Protein AF-A0A5K0VGK3-F1 (afdb_monomer)

Solvent-accessible surface area (backbone atoms only — not comparable to full-atom values): 5022 Å² total; per-residue (Å²): 108,58,37,83,77,75,40,58,91,52,61,92,60,79,94,39,75,72,52,55,50,52,53,50,52,54,44,34,71,73,47,46,97,44,27,70,58,53,52,49,53,54,51,62,70,46,44,69,69,53,58,75,73,52,60,76,91,75,57,78,79,78,77,72,85,77,77,79,80,80,84,75,86,79,87,132

Organism: NCBI:txid210225

Radius of gyration: 22.41 Å; Cα contacts (8 Å, |Δi|>4): 23; chains: 1; bounding box: 56×22×61 Å

Secondary structure (DSSP, 8-state):
-HHHHT-GGGTT----HHHHHHHHHHHHHHHGGGHHHHHHHHHHHHHHHHHTTS-GGG------------------

InterPro domains:
  IPR023170 Helix-hairpin-helix, base-excision DNA repair, C-terminal [G3DSA:1.10.1670.10] (1-48)
  IPR052054 Oxidative DNA damage repair enzyme [PTHR10242] (1-70)

Mean predicted aligned error: 12.16 Å

Foldseek 3Di:
DQCVPFNVVCPPPDDDPVVVVVSLVSLCVVQPPCSVVVVVVVVVVCVVVCLVVDDPVPDDPPDDPPPPPDDDDDDD

pLDDT: mean 77.08, std 13.8, range [43.78, 95.69]

Sequence (76 aa):
IATRYFLPELEGAKLTSKLCQRVSEAFVSKFGKYAGWAQTVLFVSELPMQQALLPSDLYCKKKSPQRKSSHKKAEG

Structure (mmCIF, N/CA/C/O backbone):
data_AF-A0A5K0VGK3-F1
#
_entry.id   AF-A0A5K0VGK3-F1
#
loop_
_atom_site.group_PDB
_atom_site.id
_atom_site.type_symbol
_atom_site.label_atom_id
_atom_site.label_alt_id
_atom_site.label_comp_id
_atom_site.label_asym_id
_atom_site.label_entity_id
_atom_site.label_seq_id
_atom_site.pdbx_PDB_ins_code
_atom_site.Cartn_x
_atom_site.Cartn_y
_atom_site.Cartn_z
_atom_site.occupancy
_atom_site.B_iso_or_equiv
_atom_site.auth_seq_id
_atom_site.auth_comp_id
_atom_site.auth_asym_id
_atom_site.auth_atom_id
_atom_site.pdbx_PDB_model_num
ATOM 1 N N . ILE A 1 1 ? -0.752 7.923 -0.377 1.00 67.94 1 ILE A N 1
ATOM 2 C CA . ILE A 1 1 ? -1.633 7.285 -1.388 1.00 67.94 1 ILE A CA 1
ATOM 3 C C . ILE A 1 1 ? -3.041 6.983 -0.848 1.00 67.94 1 ILE A C 1
ATOM 5 O O . ILE A 1 1 ? -4.004 7.413 -1.466 1.00 67.94 1 ILE A O 1
ATOM 9 N N . ALA A 1 2 ? -3.175 6.306 0.302 1.00 70.00 2 ALA A N 1
ATOM 10 C CA . ALA A 1 2 ? -4.465 5.861 0.845 1.00 70.00 2 ALA A CA 1
ATOM 11 C C . ALA A 1 2 ? -5.427 7.016 1.171 1.00 70.00 2 ALA A C 1
ATOM 13 O O . ALA A 1 2 ? -6.537 7.058 0.651 1.00 70.00 2 ALA A O 1
ATOM 14 N N . THR A 1 3 ? -4.971 7.994 1.954 1.00 69.25 3 THR A N 1
ATOM 15 C CA . THR A 1 3 ? -5.771 9.177 2.308 1.00 69.25 3 THR A CA 1
ATOM 16 C C . THR A 1 3 ? -6.121 10.004 1.075 1.00 69.25 3 THR A C 1
ATOM 18 O O . THR A 1 3 ? -7.262 10.361 0.844 1.00 69.25 3 THR A O 1
ATOM 21 N N . ARG A 1 4 ? -5.148 10.209 0.190 1.00 68.94 4 ARG A N 1
ATOM 22 C CA . ARG A 1 4 ? -5.318 11.048 -0.999 1.00 68.94 4 ARG A CA 1
ATOM 23 C C . ARG A 1 4 ? -6.303 10.503 -2.048 1.00 68.94 4 ARG A C 1
ATOM 25 O O . ARG A 1 4 ? -6.853 11.299 -2.796 1.00 68.94 4 ARG A O 1
ATOM 32 N N . TYR A 1 5 ? -6.497 9.183 -2.151 1.00 69.38 5 TYR A N 1
ATOM 33 C CA . TYR A 1 5 ? -7.234 8.579 -3.280 1.00 69.38 5 TYR A CA 1
ATOM 34 C C . TYR A 1 5 ? -8.293 7.535 -2.914 1.00 69.38 5 TYR A C 1
ATOM 36 O O . TYR A 1 5 ? -9.003 7.065 -3.810 1.00 69.38 5 TYR A O 1
ATOM 44 N N . PHE A 1 6 ? -8.369 7.128 -1.648 1.00 66.94 6 PHE A N 1
ATOM 45 C CA . PHE A 1 6 ? -9.264 6.056 -1.209 1.00 66.94 6 PHE A CA 1
ATOM 46 C C . PHE A 1 6 ? -10.099 6.474 -0.005 1.00 66.94 6 PHE A C 1
ATOM 48 O O . PHE A 1 6 ? -11.298 6.240 -0.015 1.00 66.94 6 PHE A O 1
ATOM 55 N N . LEU A 1 7 ? -9.473 7.074 1.011 1.00 74.94 7 LEU A N 1
ATOM 56 C CA . LEU 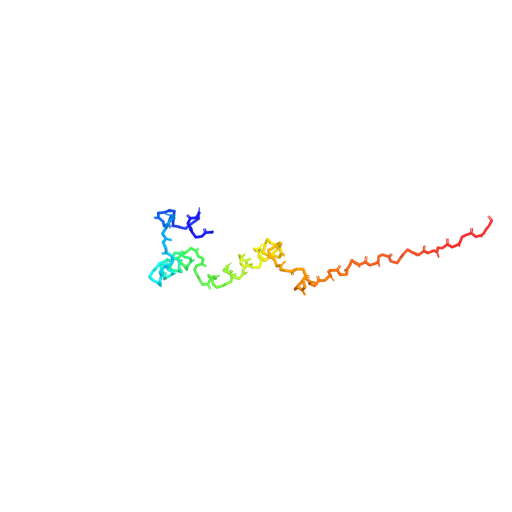A 1 7 ? -10.108 7.370 2.298 1.00 74.94 7 LEU A CA 1
ATOM 57 C C . LEU A 1 7 ? -9.605 8.723 2.845 1.00 74.94 7 LEU A C 1
ATOM 59 O O . LEU A 1 7 ? -8.783 8.738 3.770 1.00 74.94 7 LEU A O 1
ATOM 63 N N . PRO A 1 8 ? -10.016 9.857 2.246 1.00 73.56 8 PRO A N 1
ATOM 64 C CA . PRO A 1 8 ? -9.575 11.196 2.654 1.00 73.56 8 PRO A CA 1
ATOM 65 C C . PRO A 1 8 ? -9.918 11.526 4.107 1.00 73.56 8 PRO A C 1
ATOM 67 O O . PRO A 1 8 ? -9.159 12.226 4.769 1.00 73.56 8 PRO A O 1
ATOM 70 N N . GLU A 1 9 ? -10.977 10.937 4.655 1.00 76.31 9 GLU A N 1
ATOM 71 C CA . GLU A 1 9 ? -11.366 11.076 6.060 1.00 76.31 9 GLU A CA 1
ATOM 72 C C . GLU A 1 9 ? -10.358 10.482 7.062 1.00 76.31 9 GLU A C 1
ATOM 74 O O . GLU A 1 9 ? -10.480 10.701 8.266 1.00 76.31 9 GLU A O 1
ATOM 79 N N . LEU A 1 10 ? -9.361 9.726 6.591 1.00 73.88 10 LEU A N 1
ATOM 80 C CA . LEU A 1 10 ? -8.296 9.165 7.426 1.00 73.88 10 LEU A CA 1
ATOM 81 C C . LEU A 1 10 ? -7.040 10.049 7.474 1.00 73.88 10 LEU A C 1
ATOM 83 O O . LEU A 1 10 ? -6.005 9.627 8.000 1.00 73.88 10 LEU A O 1
ATOM 87 N N . GLU A 1 11 ? -7.091 11.256 6.913 1.00 75.56 11 GLU A N 1
ATOM 88 C CA . GLU A 1 11 ? -5.983 12.206 6.957 1.00 75.56 11 GLU A CA 1
ATOM 89 C C . GLU A 1 11 ? -5.646 12.610 8.405 1.00 75.56 11 GLU A C 1
ATOM 91 O O . GLU A 1 11 ? -6.512 12.961 9.200 1.00 75.56 11 GLU A O 1
ATOM 96 N N . GLY A 1 12 ? -4.369 12.488 8.784 1.00 71.94 12 GLY A N 1
ATOM 97 C CA . GLY A 1 12 ? -3.901 12.757 10.150 1.00 71.94 12 GLY A CA 1
ATOM 98 C C . GLY A 1 12 ? -4.151 11.638 11.174 1.00 71.94 12 GLY A C 1
ATOM 99 O O . GLY A 1 12 ? -3.682 11.741 12.309 1.00 71.94 12 GLY A O 1
ATOM 100 N N . ALA A 1 13 ? -4.826 10.543 10.803 1.00 74.62 13 ALA A N 1
ATOM 101 C CA . ALA A 1 13 ? -5.031 9.410 11.703 1.00 74.62 13 ALA A CA 1
ATOM 102 C C . ALA A 1 13 ? -3.725 8.62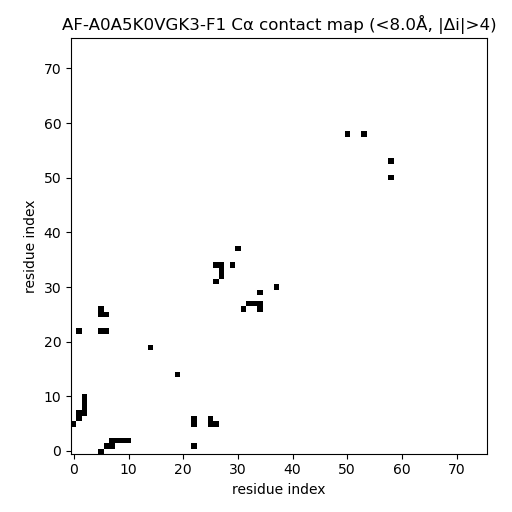7 11.943 1.00 74.62 13 ALA A C 1
ATOM 104 O O . ALA A 1 13 ? -2.971 8.326 11.015 1.00 74.62 13 ALA A O 1
ATOM 105 N N . LYS A 1 14 ? -3.465 8.236 13.200 1.00 74.69 14 LYS A N 1
ATOM 106 C CA . LYS A 1 14 ? -2.348 7.334 13.525 1.00 74.69 14 LYS A CA 1
ATOM 107 C C . LYS A 1 14 ? -2.592 5.951 12.926 1.00 74.69 14 LYS A C 1
ATOM 109 O O . LYS A 1 14 ? -3.694 5.409 13.017 1.00 74.69 14 LYS A O 1
ATOM 114 N N . LEU A 1 15 ? -1.534 5.364 12.368 1.00 74.81 15 LEU A N 1
ATOM 115 C CA . LEU A 1 15 ? -1.571 4.019 11.808 1.00 74.81 15 LEU A CA 1
ATOM 116 C C . LEU A 1 15 ? -1.934 3.016 12.915 1.00 74.81 15 LEU A C 1
ATOM 118 O O . LEU A 1 15 ? -1.166 2.792 13.848 1.00 74.81 15 LEU A O 1
ATOM 122 N N . THR A 1 16 ? -3.122 2.427 12.824 1.00 85.00 16 THR A N 1
ATOM 123 C CA . THR A 1 16 ? -3.556 1.324 13.689 1.00 85.00 16 THR A CA 1
ATOM 124 C C . THR A 1 16 ? -3.826 0.101 12.827 1.00 85.00 16 THR A C 1
ATOM 126 O O . THR A 1 16 ? -4.158 0.230 11.651 1.00 85.00 16 THR A O 1
ATOM 129 N N . SER A 1 17 ? -3.739 -1.097 13.406 1.00 81.50 17 SER A N 1
ATOM 130 C CA . SER A 1 17 ? -4.065 -2.339 12.688 1.00 81.50 17 SER A CA 1
ATOM 131 C C . SER A 1 17 ? -5.465 -2.288 12.047 1.00 81.50 17 SER A C 1
ATOM 133 O O . SER A 1 17 ? -5.626 -2.648 10.883 1.00 81.50 17 SER A O 1
ATOM 135 N N . LYS A 1 18 ? -6.455 -1.713 12.749 1.00 84.50 18 LYS A N 1
ATOM 136 C CA . LYS A 1 18 ? -7.816 -1.498 12.225 1.00 84.50 18 LYS A CA 1
ATOM 137 C C . LYS A 1 18 ? -7.852 -0.547 11.025 1.00 84.50 18 LYS A C 1
ATOM 139 O O . LYS A 1 18 ? -8.636 -0.750 10.104 1.00 84.50 18 LYS A O 1
ATOM 144 N N . LEU A 1 19 ? -7.009 0.484 11.027 1.00 80.81 19 LEU A N 1
ATOM 145 C CA . LEU A 1 19 ? -6.900 1.424 9.915 1.00 80.81 19 LEU A CA 1
ATOM 146 C C . LEU A 1 19 ? -6.299 0.752 8.677 1.00 80.81 19 LEU A C 1
ATOM 148 O O . LEU A 1 19 ? -6.831 0.903 7.580 1.00 80.81 19 LEU A O 1
ATOM 152 N N . CYS A 1 20 ? -5.233 -0.031 8.861 1.00 82.38 20 CYS A N 1
ATOM 153 C CA . CYS A 1 20 ? -4.607 -0.793 7.781 1.00 82.38 20 CYS A CA 1
ATOM 154 C C . CYS A 1 20 ? -5.599 -1.765 7.129 1.00 82.38 20 CYS A C 1
ATOM 156 O O . CYS A 1 20 ? -5.643 -1.861 5.904 1.00 82.38 20 CYS A O 1
ATOM 158 N N . GLN A 1 21 ? -6.431 -2.428 7.939 1.00 87.06 21 GLN A N 1
ATOM 159 C CA . GLN A 1 21 ? -7.490 -3.313 7.456 1.00 87.06 21 GLN A CA 1
ATOM 160 C C . GLN A 1 21 ? -8.496 -2.559 6.569 1.00 87.06 21 GLN A C 1
ATOM 162 O O . GLN A 1 21 ? -8.741 -2.981 5.442 1.00 87.06 21 GLN A O 1
ATOM 167 N N . ARG A 1 22 ? -9.000 -1.399 7.015 1.00 86.19 22 ARG A N 1
ATOM 168 C CA . ARG A 1 22 ? -9.937 -0.576 6.223 1.00 86.19 22 ARG A CA 1
ATOM 169 C C . ARG A 1 22 ? -9.342 -0.089 4.905 1.00 86.19 22 ARG A C 1
ATOM 171 O O . ARG A 1 22 ? -10.015 -0.093 3.879 1.00 86.19 22 ARG A O 1
ATOM 178 N N . VAL A 1 23 ? -8.076 0.326 4.921 1.00 86.62 23 VAL A N 1
ATOM 179 C CA . VAL A 1 23 ? -7.372 0.728 3.695 1.00 86.62 23 VAL A CA 1
ATOM 180 C C . VAL A 1 23 ? -7.254 -0.457 2.739 1.00 86.62 23 VAL A C 1
ATOM 182 O O . VAL A 1 23 ? -7.513 -0.294 1.549 1.00 86.62 23 VAL A O 1
ATOM 185 N N . SER A 1 24 ? -6.910 -1.641 3.250 1.00 87.19 24 SER A N 1
ATOM 186 C CA . SER A 1 24 ? -6.841 -2.872 2.457 1.00 87.19 24 SER A CA 1
ATOM 187 C C . SER A 1 24 ? -8.190 -3.201 1.812 1.00 87.19 24 SER A C 1
ATOM 189 O O . SER A 1 24 ? -8.258 -3.416 0.605 1.00 87.19 24 SER A O 1
ATOM 191 N N . GLU A 1 25 ? -9.280 -3.141 2.579 1.00 90.19 25 GLU A N 1
ATOM 192 C CA . GLU A 1 25 ? -10.643 -3.369 2.084 1.00 90.19 25 GLU A CA 1
ATOM 193 C C . GLU A 1 25 ? -1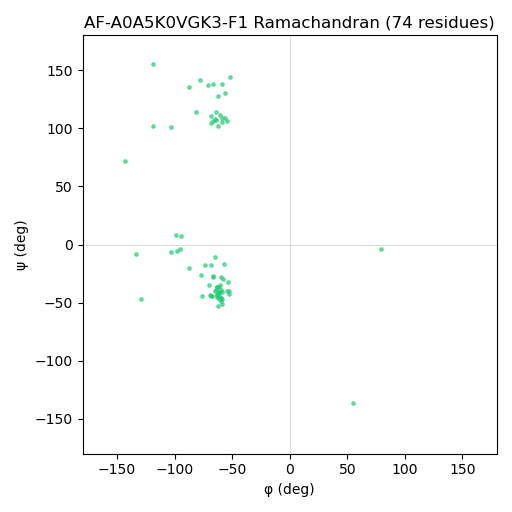1.033 -2.375 0.984 1.00 90.19 25 GLU A C 1
ATOM 195 O O . GLU A 1 25 ? -11.521 -2.785 -0.069 1.00 90.19 25 GLU A O 1
ATOM 200 N N . ALA A 1 26 ? -10.757 -1.081 1.172 1.00 88.44 26 ALA A N 1
ATOM 201 C CA . ALA A 1 26 ? -11.009 -0.061 0.152 1.00 88.44 26 ALA A CA 1
ATOM 202 C C . ALA A 1 26 ? -10.174 -0.296 -1.120 1.00 88.44 26 ALA A C 1
ATOM 204 O O . ALA A 1 26 ? -10.648 -0.090 -2.241 1.00 88.44 26 ALA A O 1
ATOM 205 N N . PHE A 1 27 ? -8.936 -0.764 -0.963 1.00 89.75 27 PHE A N 1
ATOM 206 C CA . PHE A 1 27 ? -8.049 -1.075 -2.078 1.00 89.75 27 PHE A CA 1
ATOM 207 C C . PHE A 1 27 ? -8.534 -2.305 -2.862 1.00 89.75 27 PHE A C 1
ATOM 209 O O . PHE A 1 27 ? -8.593 -2.271 -4.093 1.00 89.75 27 PHE A O 1
ATOM 216 N N . VAL A 1 28 ? -8.958 -3.361 -2.160 1.00 93.19 28 VAL A N 1
ATOM 217 C CA . VAL A 1 28 ? -9.566 -4.559 -2.760 1.00 93.19 28 VAL A CA 1
ATOM 218 C C . VAL A 1 28 ? -10.896 -4.227 -3.431 1.00 93.19 28 VAL A C 1
ATOM 220 O O . VAL A 1 28 ? -11.136 -4.689 -4.540 1.00 93.19 28 VAL A O 1
ATOM 223 N N . SER A 1 29 ? -11.723 -3.372 -2.829 1.00 92.56 29 SER A N 1
ATOM 224 C CA . SER A 1 29 ? -12.972 -2.900 -3.437 1.00 92.56 29 SER A CA 1
ATOM 225 C C . SER A 1 29 ? -12.726 -2.172 -4.768 1.00 92.56 29 SER A C 1
ATOM 227 O O . SER A 1 29 ? -13.439 -2.398 -5.743 1.00 92.56 29 SER A O 1
ATOM 229 N N . LYS A 1 30 ? -11.659 -1.362 -4.859 1.00 90.56 30 LYS A N 1
ATOM 230 C CA . LYS A 1 30 ? -11.322 -0.617 -6.084 1.00 90.56 30 LYS A CA 1
ATOM 231 C C . LYS A 1 30 ? -10.697 -1.478 -7.185 1.00 90.56 30 LYS A C 1
ATOM 233 O O . LYS A 1 30 ? -11.036 -1.312 -8.353 1.00 90.56 30 LYS A O 1
ATOM 238 N N . PHE A 1 31 ? -9.745 -2.345 -6.839 1.00 91.12 31 PHE A N 1
ATOM 239 C CA . PHE A 1 31 ? -8.942 -3.094 -7.821 1.00 91.12 31 PHE A CA 1
ATOM 240 C C . PHE A 1 31 ? -9.365 -4.563 -7.983 1.00 91.12 31 PHE A C 1
ATOM 242 O O . PHE A 1 31 ? -8.854 -5.271 -8.857 1.00 91.12 31 PHE A O 1
ATOM 249 N N . GLY A 1 32 ? -10.297 -5.034 -7.156 1.00 92.69 32 GLY A N 1
ATOM 250 C CA . GLY A 1 32 ? -10.852 -6.382 -7.196 1.00 92.69 32 GLY A CA 1
ATOM 251 C C . GLY A 1 32 ? -9.778 -7.466 -7.115 1.00 92.69 32 GLY A C 1
ATOM 252 O O . GLY A 1 32 ? -8.807 -7.366 -6.364 1.00 92.69 32 GLY A O 1
ATOM 253 N N . LYS A 1 33 ? -9.918 -8.498 -7.957 1.00 95.69 33 LYS A N 1
ATOM 254 C CA . LYS A 1 33 ? -8.979 -9.633 -8.035 1.00 95.69 33 LYS A CA 1
ATOM 255 C C . LYS A 1 33 ? -7.525 -9.243 -8.337 1.00 95.69 33 LYS A C 1
ATOM 257 O O . LYS A 1 33 ? -6.626 -10.048 -8.119 1.00 95.69 33 LYS A O 1
ATOM 262 N N . TYR A 1 34 ? -7.282 -8.029 -8.835 1.00 95.06 34 TYR A N 1
ATOM 263 C CA . TYR A 1 34 ? -5.944 -7.533 -9.152 1.00 95.06 34 TYR A CA 1
ATOM 264 C C . TYR A 1 34 ? -5.356 -6.633 -8.063 1.00 95.06 34 TYR A C 1
ATOM 266 O O . TYR A 1 34 ? -4.289 -6.065 -8.275 1.00 95.06 34 TYR A O 1
ATOM 274 N N . ALA A 1 35 ? -5.992 -6.506 -6.896 1.00 92.06 35 ALA A N 1
ATOM 275 C CA . ALA A 1 35 ? -5.524 -5.623 -5.830 1.00 92.06 35 ALA A CA 1
ATOM 276 C C . ALA A 1 35 ? -4.062 -5.873 -5.415 1.00 92.06 35 ALA A C 1
ATOM 278 O O . ALA A 1 35 ? -3.305 -4.917 -5.269 1.00 92.06 35 ALA A O 1
ATOM 279 N N . GLY A 1 36 ? -3.622 -7.134 -5.330 1.00 90.56 36 GLY A N 1
ATOM 280 C CA . GLY A 1 36 ? -2.211 -7.458 -5.061 1.00 90.56 36 GLY A CA 1
ATOM 281 C C . GLY A 1 36 ? -1.253 -6.994 -6.170 1.00 90.56 36 GLY A C 1
ATOM 282 O O . GLY A 1 36 ? -0.181 -6.451 -5.899 1.00 90.56 36 GLY A O 1
ATOM 283 N N . TRP A 1 37 ? -1.667 -7.123 -7.433 1.00 95.12 37 TRP A N 1
ATOM 284 C CA . TRP A 1 37 ? -0.897 -6.629 -8.579 1.00 95.12 37 TRP A CA 1
ATOM 285 C C . TRP A 1 37 ? -0.838 -5.100 -8.602 1.00 95.12 37 TRP A C 1
ATOM 287 O O . TRP A 1 37 ? 0.237 -4.529 -8.773 1.00 95.12 37 TRP A O 1
ATOM 297 N N . ALA A 1 38 ? -1.964 -4.426 -8.363 1.00 92.06 38 ALA A N 1
ATOM 298 C CA . ALA A 1 38 ? -2.029 -2.970 -8.291 1.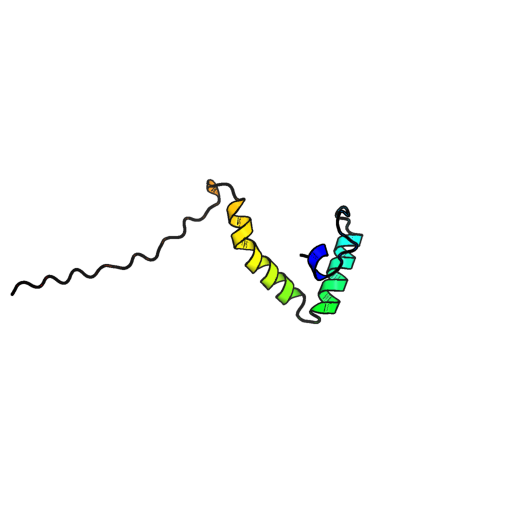00 92.06 38 ALA A CA 1
ATOM 299 C C . ALA A 1 38 ? -1.149 -2.417 -7.159 1.00 92.06 38 ALA A C 1
ATOM 301 O O . ALA A 1 3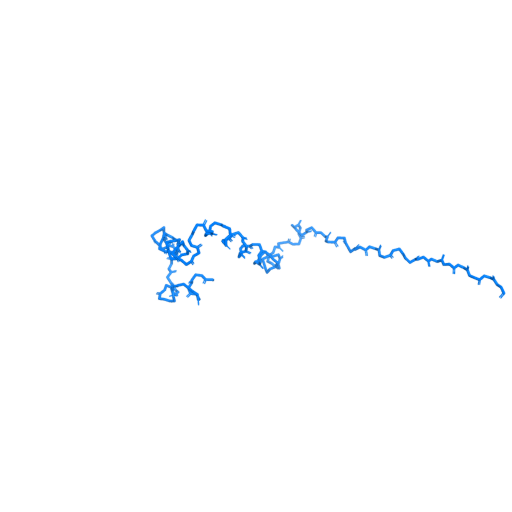8 ? -0.415 -1.452 -7.368 1.00 92.06 38 ALA A O 1
ATOM 302 N N . GLN A 1 39 ? -1.157 -3.059 -5.987 1.00 91.06 39 GLN A N 1
ATOM 303 C CA . GLN A 1 39 ? -0.291 -2.684 -4.868 1.00 91.06 39 GLN A CA 1
ATOM 304 C C . GLN A 1 39 ? 1.194 -2.817 -5.235 1.00 91.06 39 GLN A C 1
ATOM 306 O O . GLN A 1 39 ? 1.977 -1.918 -4.929 1.00 91.06 39 GLN A O 1
ATOM 311 N N . THR A 1 40 ? 1.568 -3.877 -5.956 1.00 93.50 40 THR A N 1
ATOM 312 C CA . THR A 1 40 ? 2.942 -4.072 -6.445 1.00 93.50 40 THR A CA 1
ATOM 313 C C . THR A 1 40 ? 3.359 -2.978 -7.431 1.00 93.50 40 THR A C 1
ATOM 315 O O . THR A 1 40 ? 4.445 -2.415 -7.302 1.00 93.50 40 THR A O 1
ATOM 318 N N . VAL A 1 41 ? 2.496 -2.633 -8.392 1.00 93.38 41 VAL A N 1
ATOM 319 C CA . VAL A 1 41 ? 2.772 -1.570 -9.375 1.00 93.38 41 VAL A CA 1
ATOM 320 C C . VAL A 1 41 ? 2.970 -0.222 -8.683 1.00 93.38 41 VAL A C 1
ATOM 322 O O . VAL A 1 41 ? 3.950 0.467 -8.969 1.00 93.38 41 VAL A O 1
ATOM 325 N N . LEU A 1 42 ? 2.087 0.133 -7.743 1.00 89.69 42 LEU A N 1
ATOM 326 C CA . LEU A 1 42 ? 2.222 1.370 -6.973 1.00 89.69 42 LEU A CA 1
ATOM 327 C C . LEU A 1 42 ? 3.532 1.388 -6.179 1.00 89.69 42 LEU A C 1
ATOM 329 O O . LEU A 1 42 ? 4.271 2.367 -6.257 1.00 89.69 42 LEU A O 1
ATOM 333 N N . PHE A 1 43 ? 3.872 0.290 -5.502 1.00 89.50 43 PHE A N 1
ATOM 334 C CA . PHE A 1 43 ? 5.118 0.188 -4.745 1.00 89.50 43 PHE A CA 1
ATOM 335 C C . PHE A 1 43 ? 6.352 0.403 -5.630 1.00 89.50 43 PHE A C 1
ATOM 337 O O . PHE A 1 43 ? 7.184 1.258 -5.336 1.00 89.50 43 PHE A O 1
ATOM 344 N N . VAL A 1 44 ? 6.446 -0.312 -6.756 1.00 88.69 44 VAL A N 1
ATOM 345 C CA . VAL A 1 44 ? 7.577 -0.181 -7.690 1.00 88.69 44 VAL A CA 1
ATOM 346 C C . VAL A 1 44 ? 7.664 1.233 -8.268 1.00 88.69 44 VAL A C 1
ATOM 348 O O . VAL A 1 44 ? 8.768 1.754 -8.428 1.00 88.69 44 VAL A O 1
ATOM 351 N N . SER A 1 45 ? 6.526 1.877 -8.541 1.00 88.81 45 SER A N 1
ATOM 352 C CA . SER A 1 45 ? 6.499 3.258 -9.037 1.00 88.81 45 SER A CA 1
ATOM 353 C C . SER A 1 45 ? 6.998 4.287 -8.012 1.00 88.81 45 SER A C 1
ATOM 355 O O . SER A 1 45 ? 7.540 5.319 -8.404 1.00 88.81 45 SER A O 1
ATOM 357 N N . GLU A 1 46 ? 6.878 3.994 -6.714 1.00 85.50 46 GLU A N 1
ATOM 358 C CA . GLU A 1 46 ? 7.338 4.861 -5.622 1.00 85.50 46 GLU A CA 1
ATOM 359 C C . GLU A 1 46 ? 8.815 4.620 -5.244 1.00 85.50 46 GLU A C 1
ATOM 361 O O . GLU A 1 46 ? 9.463 5.513 -4.692 1.00 85.50 46 GLU A O 1
ATOM 366 N N . LEU A 1 47 ? 9.402 3.464 -5.591 1.00 86.12 47 LEU A N 1
ATOM 367 C CA . LEU A 1 47 ? 10.802 3.135 -5.273 1.00 86.12 47 LEU A CA 1
ATOM 368 C C . LEU A 1 47 ? 11.831 4.197 -5.710 1.00 86.12 47 LEU A C 1
ATOM 370 O O . LEU A 1 47 ? 12.737 4.479 -4.924 1.00 86.12 47 LEU A O 1
ATOM 374 N N . PRO A 1 48 ? 11.755 4.819 -6.906 1.00 83.56 48 PRO A N 1
ATOM 375 C CA . PRO A 1 48 ? 12.694 5.873 -7.291 1.00 83.56 48 PRO A CA 1
ATOM 376 C C . PRO A 1 48 ? 12.664 7.084 -6.351 1.00 83.56 48 PRO A C 1
ATOM 378 O O . PRO A 1 48 ? 13.709 7.675 -6.088 1.00 83.56 48 PRO A O 1
ATOM 381 N N .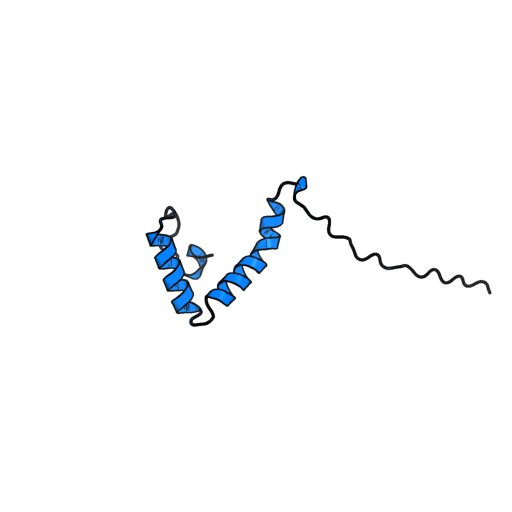 MET A 1 49 ? 11.491 7.430 -5.810 1.00 80.31 49 MET A N 1
ATOM 382 C CA . MET A 1 49 ? 11.343 8.515 -4.836 1.00 80.31 49 MET 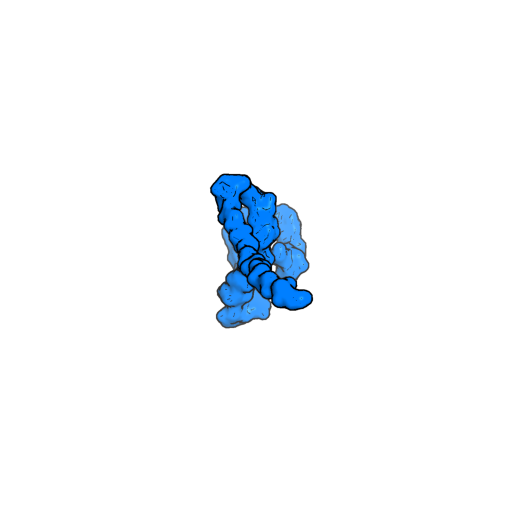A CA 1
ATOM 383 C C . MET A 1 49 ? 11.973 8.141 -3.489 1.00 80.31 49 MET A C 1
ATOM 385 O O . MET A 1 49 ? 12.563 8.991 -2.828 1.00 80.31 49 MET A O 1
ATOM 389 N N . GLN A 1 50 ? 11.903 6.866 -3.100 1.00 80.00 50 GLN A N 1
ATOM 390 C CA . GLN A 1 50 ? 12.514 6.381 -1.860 1.00 80.00 50 GLN A CA 1
ATOM 391 C C . GLN A 1 50 ? 14.032 6.202 -1.966 1.00 80.00 50 GLN A C 1
ATOM 393 O O . GLN A 1 50 ? 14.729 6.350 -0.966 1.00 80.00 50 GLN A O 1
ATOM 398 N N . GLN A 1 51 ? 14.570 5.961 -3.167 1.00 79.62 51 GLN A N 1
ATOM 399 C CA . GLN A 1 51 ? 16.021 5.910 -3.392 1.00 79.62 51 GLN A CA 1
ATOM 400 C C . GLN A 1 51 ? 16.728 7.212 -2.997 1.00 79.62 51 GLN A C 1
ATOM 402 O O . GLN A 1 51 ? 17.879 7.162 -2.576 1.00 79.62 51 GLN A O 1
ATOM 407 N N . ALA A 1 52 ? 16.049 8.360 -3.092 1.00 78.62 52 ALA A N 1
ATOM 408 C CA . ALA A 1 52 ? 16.596 9.649 -2.669 1.00 78.62 52 ALA A CA 1
ATOM 409 C C . ALA A 1 52 ? 16.783 9.769 -1.142 1.00 78.62 52 ALA A C 1
ATOM 411 O O . ALA A 1 52 ? 17.514 10.644 -0.689 1.00 78.62 52 ALA A O 1
ATOM 412 N N . LEU A 1 53 ? 16.130 8.904 -0.358 1.00 81.81 53 LEU A N 1
ATOM 413 C CA . LEU A 1 53 ? 16.192 8.887 1.107 1.00 81.81 53 LEU A CA 1
ATOM 414 C C . LEU A 1 53 ? 17.182 7.844 1.649 1.00 81.81 53 LEU A C 1
ATOM 416 O O . LEU A 1 53 ? 17.386 7.766 2.859 1.00 81.81 53 LEU A O 1
ATOM 420 N N . LEU A 1 54 ? 17.770 7.016 0.780 1.00 82.81 54 LEU A N 1
ATOM 421 C CA . LEU A 1 54 ? 18.716 5.988 1.196 1.00 82.81 54 LEU A CA 1
ATOM 422 C C . LEU A 1 54 ? 20.098 6.601 1.492 1.00 82.81 54 LEU A C 1
ATOM 424 O O . LEU A 1 54 ? 20.555 7.466 0.742 1.00 82.81 54 LEU A O 1
ATOM 428 N N . PRO A 1 55 ? 20.802 6.120 2.533 1.00 85.06 55 PRO A N 1
ATOM 429 C CA . PRO A 1 55 ? 22.220 6.399 2.733 1.00 85.06 55 PRO A CA 1
ATOM 430 C C . PRO A 1 55 ? 23.041 6.090 1.476 1.00 85.06 55 PRO A C 1
ATOM 432 O O . PRO A 1 55 ? 22.780 5.102 0.784 1.00 85.06 55 PRO A O 1
ATOM 435 N N . SER A 1 56 ? 24.067 6.902 1.211 1.00 79.69 56 SER A N 1
ATOM 436 C CA . SER A 1 56 ? 24.938 6.777 0.031 1.00 79.69 56 SER A CA 1
ATOM 437 C C . SER A 1 56 ? 25.544 5.383 -0.131 1.00 79.69 56 SER A C 1
ATOM 439 O O . SER A 1 56 ? 25.720 4.916 -1.255 1.00 79.69 56 SER A O 1
ATOM 441 N N . ASP A 1 57 ? 25.802 4.703 0.983 1.00 81.19 57 ASP A N 1
ATOM 442 C CA . ASP A 1 57 ? 26.445 3.387 1.019 1.00 81.19 57 ASP A CA 1
ATOM 443 C C . ASP A 1 57 ? 25.520 2.255 0.545 1.00 81.19 57 ASP A C 1
ATOM 445 O O . ASP A 1 57 ? 25.989 1.180 0.176 1.00 81.19 57 ASP A O 1
ATOM 449 N N . LEU A 1 58 ? 24.205 2.500 0.504 1.00 80.00 58 LEU A N 1
ATOM 450 C CA . LEU A 1 58 ? 23.203 1.556 -0.001 1.00 80.00 58 LEU A CA 1
ATOM 451 C C . LEU A 1 58 ? 22.850 1.798 -1.477 1.00 80.00 58 LEU A C 1
ATOM 453 O O . LEU A 1 58 ? 22.077 1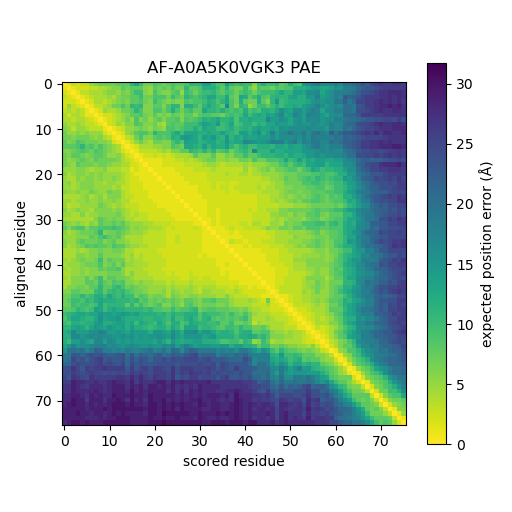.036 -2.064 1.00 80.00 58 LEU A O 1
ATOM 457 N N . TYR A 1 59 ? 23.399 2.843 -2.103 1.00 75.44 59 TYR A N 1
ATOM 458 C CA . TYR A 1 59 ? 23.101 3.165 -3.493 1.00 75.44 59 TYR A CA 1
ATOM 459 C C . TYR A 1 59 ? 23.928 2.294 -4.449 1.00 75.44 59 TYR A C 1
ATOM 461 O O . TYR A 1 59 ? 25.147 2.435 -4.567 1.00 75.44 59 TYR A O 1
ATOM 469 N N . CYS A 1 60 ? 23.271 1.419 -5.213 1.00 68.44 60 CYS A N 1
ATOM 470 C CA . CYS A 1 60 ? 23.936 0.740 -6.322 1.00 68.44 60 CYS A CA 1
ATOM 471 C C . CYS A 1 60 ? 24.239 1.774 -7.421 1.00 68.44 60 CYS A C 1
ATOM 473 O O . CYS A 1 60 ? 23.322 2.284 -8.069 1.00 68.44 60 CYS A O 1
ATOM 475 N N . LYS A 1 61 ? 25.522 2.107 -7.640 1.00 65.38 61 LYS A N 1
ATOM 476 C CA . LYS A 1 61 ? 25.948 2.984 -8.745 1.00 65.38 61 LYS A CA 1
ATOM 477 C C . LYS A 1 61 ? 25.413 2.420 -10.063 1.00 65.38 61 LYS A C 1
ATOM 479 O O . LYS A 1 61 ? 25.939 1.431 -10.576 1.00 65.38 61 LYS A O 1
ATOM 484 N N . LYS A 1 62 ? 24.389 3.064 -10.634 1.00 64.81 62 LYS A N 1
ATOM 485 C CA . LYS A 1 62 ? 23.930 2.784 -11.999 1.00 64.81 62 LYS A CA 1
ATOM 486 C C . LYS A 1 62 ? 25.128 2.957 -12.930 1.00 64.81 62 LYS A C 1
ATOM 488 O O . LYS A 1 62 ? 25.588 4.076 -13.144 1.00 64.81 62 LYS A O 1
ATOM 493 N N . LYS A 1 63 ? 25.656 1.856 -13.471 1.00 60.25 63 LYS A N 1
ATOM 494 C CA . LYS A 1 63 ? 26.622 1.925 -14.570 1.00 60.25 63 LYS A CA 1
ATOM 495 C C . LYS A 1 63 ? 25.880 2.533 -15.755 1.00 60.25 63 LYS A C 1
ATOM 497 O O . LYS A 1 63 ? 24.927 1.936 -16.253 1.00 60.25 63 LYS A O 1
ATOM 502 N N . SER A 1 64 ? 26.275 3.730 -16.174 1.00 59.94 64 SER A N 1
ATOM 503 C CA . SER A 1 64 ? 25.820 4.266 -17.450 1.00 59.94 64 SER A CA 1
ATOM 504 C C . SER A 1 64 ? 26.254 3.295 -18.555 1.00 59.94 64 SER A C 1
ATOM 506 O O . SER A 1 64 ? 27.369 2.763 -18.499 1.00 59.94 64 SER A O 1
ATOM 508 N N . PRO A 1 65 ? 25.403 3.009 -19.553 1.00 60.75 65 PRO A N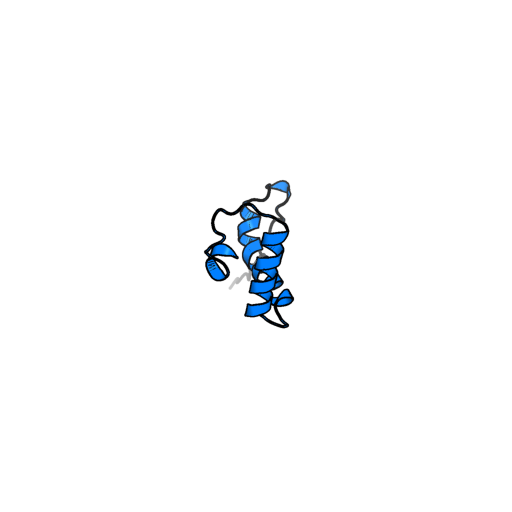 1
ATOM 509 C CA . PRO A 1 65 ? 25.851 2.251 -20.706 1.00 60.75 65 PRO A CA 1
ATOM 510 C C . PRO A 1 65 ? 26.916 3.094 -21.417 1.00 60.75 65 PRO A C 1
ATOM 512 O O . PRO A 1 65 ? 26.605 4.117 -22.027 1.00 60.75 65 PRO A O 1
ATOM 515 N N . GLN A 1 66 ? 28.189 2.700 -21.305 1.00 61.16 66 GLN A N 1
ATOM 516 C CA . GLN A 1 66 ? 29.262 3.288 -22.102 1.00 61.16 66 GLN A CA 1
ATOM 517 C C . GLN A 1 66 ? 28.921 3.064 -23.578 1.00 61.16 66 GLN A C 1
ATOM 519 O O . GLN A 1 66 ? 29.054 1.955 -24.099 1.00 61.16 66 GLN A O 1
ATOM 524 N N . ARG A 1 67 ? 28.494 4.124 -24.275 1.00 58.25 67 ARG A N 1
ATOM 525 C CA . ARG A 1 67 ? 28.541 4.160 -25.740 1.00 58.25 67 ARG A CA 1
ATOM 526 C C . ARG A 1 67 ? 30.008 3.979 -26.120 1.00 58.25 67 ARG A C 1
ATOM 528 O O . ARG A 1 67 ? 30.815 4.875 -25.892 1.00 58.25 67 ARG A O 1
ATOM 535 N N . LYS A 1 68 ? 30.365 2.818 -26.676 1.00 57.72 68 LYS A N 1
ATOM 536 C CA . LYS A 1 68 ? 31.660 2.629 -27.334 1.00 57.72 68 LYS A CA 1
ATOM 537 C C . LYS A 1 68 ? 31.702 3.592 -28.524 1.00 57.72 68 LYS A C 1
ATOM 539 O O . LYS A 1 68 ? 31.062 3.336 -29.542 1.00 57.72 68 LYS A O 1
ATOM 544 N N . SER A 1 69 ? 32.401 4.720 -28.392 1.00 55.25 69 SER A N 1
ATOM 545 C CA . SER A 1 69 ? 32.699 5.583 -29.533 1.00 55.25 69 SER A CA 1
ATOM 546 C C . SER A 1 69 ? 33.615 4.801 -30.471 1.00 55.25 69 SER A C 1
ATOM 548 O O . SER A 1 69 ? 34.774 4.546 -30.143 1.00 55.25 69 SER A O 1
ATOM 550 N N . SER A 1 70 ? 33.087 4.380 -31.615 1.00 53.31 70 SER A N 1
ATOM 551 C CA . SER A 1 70 ? 33.894 3.779 -32.672 1.00 53.31 70 SER A CA 1
ATOM 552 C C . SER A 1 70 ? 34.796 4.865 -33.258 1.00 53.31 70 SER A C 1
ATOM 554 O O . SER A 1 70 ? 34.327 5.728 -33.992 1.00 53.31 70 SER A O 1
ATOM 556 N N . HIS A 1 71 ? 36.082 4.846 -32.908 1.00 51.44 71 HIS A N 1
ATOM 557 C CA . HIS A 1 71 ? 37.114 5.534 -33.678 1.00 51.44 71 HIS A CA 1
ATOM 558 C C . HIS A 1 71 ? 37.216 4.832 -35.035 1.00 51.44 71 HIS A C 1
ATOM 560 O O . HIS A 1 71 ? 37.744 3.723 -35.116 1.00 51.44 71 HIS A O 1
ATOM 566 N N . LYS A 1 72 ? 36.717 5.459 -36.101 1.00 49.91 72 LYS A N 1
ATOM 567 C CA . LYS A 1 72 ? 37.113 5.107 -37.465 1.00 49.91 72 LYS A CA 1
ATOM 568 C C . LYS A 1 72 ? 38.080 6.191 -37.931 1.00 49.91 72 LYS A C 1
ATOM 570 O O . LYS A 1 72 ? 37.658 7.298 -38.247 1.00 49.91 72 LYS A O 1
ATOM 575 N N . LYS A 1 73 ? 39.380 5.878 -37.892 1.00 48.41 73 LYS A N 1
ATOM 576 C CA . LYS A 1 73 ? 40.403 6.625 -38.631 1.00 48.41 73 LYS A CA 1
ATOM 577 C C . LYS A 1 73 ? 40.008 6.616 -40.110 1.00 48.41 73 LYS A C 1
ATOM 579 O O . LYS A 1 73 ? 39.730 5.547 -40.649 1.00 48.41 73 LYS A O 1
ATOM 584 N N . ALA A 1 74 ? 40.005 7.781 -40.740 1.00 47.81 74 ALA A N 1
ATOM 585 C CA . ALA A 1 74 ? 40.096 7.911 -42.184 1.00 47.81 74 ALA A CA 1
ATOM 586 C C . ALA A 1 74 ? 41.379 8.701 -42.460 1.00 47.81 74 ALA A C 1
ATOM 588 O O . ALA A 1 74 ? 41.436 9.900 -42.203 1.00 47.81 74 ALA A O 1
ATOM 589 N N . GLU A 1 75 ? 42.424 7.985 -42.868 1.00 43.94 75 GLU A N 1
ATOM 590 C CA . GLU A 1 75 ? 43.506 8.540 -43.679 1.00 43.94 75 GLU A CA 1
ATOM 591 C C . GLU A 1 75 ? 43.072 8.402 -45.142 1.00 43.94 75 GLU A C 1
ATOM 593 O O . GLU A 1 75 ? 42.528 7.360 -45.525 1.00 43.94 75 GLU A O 1
ATOM 598 N N . GLY A 1 76 ? 43.278 9.462 -45.918 1.00 43.78 76 GLY A N 1
ATOM 599 C CA . GLY A 1 76 ? 42.988 9.558 -47.345 1.00 43.78 76 GLY A CA 1
ATOM 600 C C . GLY A 1 76 ? 43.331 10.948 -47.839 1.00 43.78 76 GLY A C 1
ATOM 601 O O . GLY A 1 76 ? 42.608 11.880 -47.426 1.00 43.78 76 GLY A O 1
#